Protein AF-A0A1V5RNQ2-F1 (afdb_monomer_lite)

Sequence (63 aa):
MNRDIIAAVKAPRALFVRFPYGAPLGPAGERDVQRAVIRNALDLLVSAEVAGAIVESDVEWPD

Foldseek 3Di:
DDPVVLLVVQAQEEEDEPDPPPCQQADPPPVVSNVQSVVVVVCCVVPPPGGSHYHYDPRDHDD

Secondary structure (DSSP, 8-state):
--HHHHHHHT-SEEEE--PPTT-TT-STT-HHHHHHHHHHHHHHHHH--STTEEEE--PPPP-

Radius of gyration: 11.74 Å; chains: 1; bounding box: 28×24×30 Å

pLDDT: mean 94.4, std 4.65, range [67.56, 98.31]

Structure (mmCIF, N/CA/C/O backbone):
data_AF-A0A1V5RNQ2-F1
#
_entry.id   AF-A0A1V5RNQ2-F1
#
loop_
_atom_site.group_PDB
_atom_site.id
_atom_site.type_symbol
_atom_site.label_atom_id
_atom_site.label_alt_id
_atom_site.label_comp_id
_atom_site.label_asym_id
_atom_site.label_entity_id
_atom_site.label_seq_id
_atom_site.pdbx_PDB_ins_code
_atom_site.Cartn_x
_atom_site.Cartn_y
_atom_site.Cartn_z
_atom_site.occupancy
_atom_site.B_iso_or_equiv
_atom_site.auth_seq_id
_atom_site.auth_comp_id
_atom_site.auth_asym_id
_atom_site.auth_atom_id
_atom_site.pdbx_PDB_model_num
ATOM 1 N N . MET A 1 1 ? -0.352 9.295 1.749 1.00 67.56 1 MET A N 1
ATOM 2 C CA . MET A 1 1 ? 1.037 9.153 1.230 1.00 67.56 1 MET A CA 1
ATOM 3 C C . MET A 1 1 ? 1.133 9.787 -0.163 1.00 67.56 1 MET A C 1
ATOM 5 O O . MET A 1 1 ? 0.108 9.850 -0.824 1.00 67.56 1 MET A O 1
ATOM 9 N N . ASN A 1 2 ? 2.295 10.274 -0.619 1.00 85.56 2 ASN A N 1
ATOM 10 C CA . ASN A 1 2 ? 2.466 10.823 -1.977 1.00 85.56 2 ASN A CA 1
ATOM 11 C C . ASN A 1 2 ? 3.052 9.751 -2.919 1.00 85.56 2 ASN A C 1
ATOM 1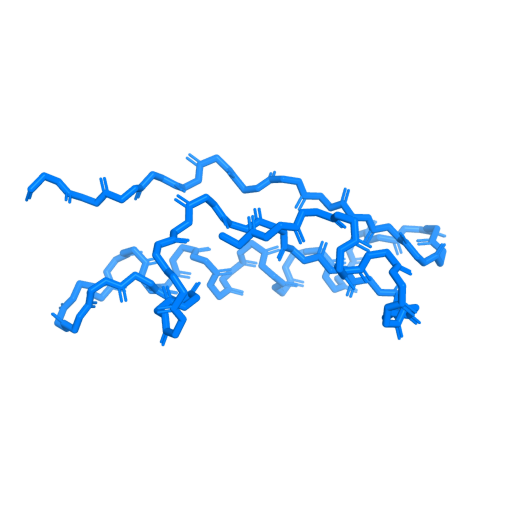3 O O . ASN A 1 2 ? 4.076 9.146 -2.600 1.00 85.56 2 ASN A O 1
ATOM 17 N N . ARG A 1 3 ? 2.409 9.526 -4.072 1.00 86.94 3 ARG A N 1
ATOM 18 C CA . ARG A 1 3 ? 2.814 8.535 -5.081 1.00 86.94 3 ARG A CA 1
ATOM 19 C C . ARG A 1 3 ? 4.188 8.824 -5.699 1.00 86.94 3 ARG A C 1
ATOM 21 O O . ARG A 1 3 ? 4.938 7.884 -5.954 1.00 86.94 3 ARG A O 1
ATOM 28 N N . ASP A 1 4 ? 4.552 10.090 -5.877 1.00 91.56 4 ASP A N 1
ATOM 29 C CA . ASP A 1 4 ? 5.840 10.480 -6.468 1.00 91.56 4 ASP A CA 1
ATOM 30 C C . ASP A 1 4 ? 7.014 10.106 -5.558 1.00 91.56 4 ASP A C 1
ATOM 32 O O . ASP A 1 4 ? 8.061 9.658 -6.027 1.00 91.56 4 ASP A O 1
ATOM 36 N N . ILE A 1 5 ? 6.813 10.198 -4.238 1.00 89.81 5 ILE A N 1
ATOM 37 C CA . ILE A 1 5 ? 7.803 9.756 -3.246 1.00 89.81 5 ILE A CA 1
ATOM 38 C C . ILE A 1 5 ? 8.049 8.248 -3.381 1.00 89.81 5 ILE A C 1
ATOM 40 O O . ILE A 1 5 ? 9.192 7.802 -3.336 1.00 89.81 5 ILE A O 1
ATOM 44 N N . ILE A 1 6 ? 6.999 7.454 -3.602 1.00 90.25 6 ILE A N 1
ATOM 45 C CA . ILE A 1 6 ? 7.114 5.996 -3.773 1.00 90.25 6 ILE A CA 1
ATOM 46 C C . ILE A 1 6 ? 7.910 5.662 -5.033 1.00 90.25 6 ILE A C 1
ATOM 48 O O . ILE A 1 6 ? 8.805 4.816 -4.989 1.00 90.25 6 ILE A O 1
ATOM 52 N N . ALA A 1 7 ? 7.625 6.356 -6.139 1.00 91.25 7 ALA A N 1
ATOM 53 C CA . ALA A 1 7 ? 8.357 6.181 -7.389 1.00 91.25 7 ALA A CA 1
ATOM 54 C C . ALA A 1 7 ? 9.851 6.522 -7.231 1.00 91.25 7 ALA A C 1
ATOM 56 O O . ALA A 1 7 ? 10.708 5.802 -7.748 1.00 91.25 7 ALA A O 1
ATOM 57 N N . ALA A 1 8 ? 10.180 7.566 -6.463 1.00 94.88 8 ALA A N 1
ATOM 58 C CA . ALA A 1 8 ? 11.561 7.987 -6.225 1.00 94.88 8 ALA A CA 1
ATOM 59 C C . ALA A 1 8 ? 12.393 6.963 -5.428 1.00 94.88 8 ALA A C 1
ATOM 61 O O . ALA A 1 8 ? 13.600 6.855 -5.652 1.00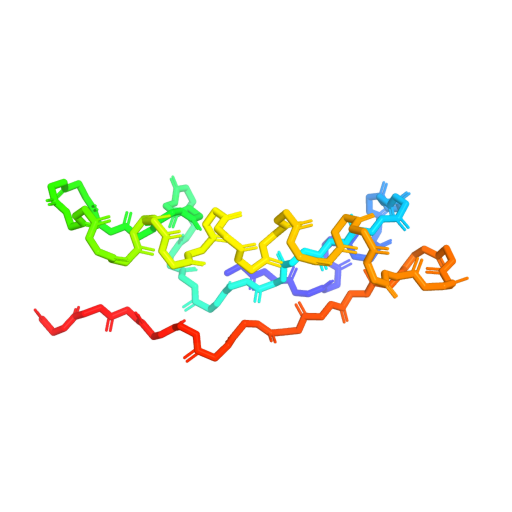 94.88 8 ALA A O 1
ATOM 62 N N . VAL A 1 9 ? 11.762 6.187 -4.537 1.00 92.19 9 VAL A N 1
ATOM 63 C CA . VAL A 1 9 ? 12.431 5.150 -3.723 1.00 92.19 9 VAL A CA 1
ATOM 64 C C . VAL A 1 9 ? 12.780 3.897 -4.543 1.00 92.19 9 VAL A C 1
ATOM 66 O O . VAL A 1 9 ? 13.618 3.105 -4.118 1.00 92.19 9 VAL A O 1
ATOM 69 N N . LYS A 1 10 ? 12.203 3.732 -5.745 1.00 93.62 10 LYS A N 1
ATOM 70 C CA . LYS A 1 10 ? 12.504 2.630 -6.683 1.00 93.62 10 LYS A CA 1
ATOM 71 C C . LYS A 1 10 ? 12.344 1.235 -6.064 1.00 93.62 10 LYS A C 1
ATOM 73 O O . LYS A 1 10 ? 13.134 0.328 -6.329 1.00 93.62 10 LYS A O 1
ATOM 78 N N . ALA A 1 11 ? 11.311 1.056 -5.241 1.00 93.38 11 ALA A N 1
ATOM 79 C CA . ALA A 1 11 ? 10.955 -0.265 -4.737 1.00 93.38 11 ALA A CA 1
ATOM 80 C C . ALA A 1 11 ? 10.628 -1.213 -5.914 1.00 93.38 11 ALA A C 1
ATOM 82 O O . ALA A 1 11 ? 9.982 -0.781 -6.871 1.00 93.38 11 ALA A O 1
ATOM 83 N N . PRO A 1 12 ? 11.007 -2.508 -5.860 1.00 93.88 12 PRO A N 1
ATOM 84 C CA . PRO A 1 12 ? 10.710 -3.462 -6.934 1.00 93.88 12 PRO A CA 1
ATOM 85 C C . PRO A 1 12 ? 9.215 -3.616 -7.230 1.00 93.88 12 PRO A C 1
ATOM 87 O O . PRO A 1 12 ? 8.852 -4.008 -8.334 1.00 93.88 12 PRO A O 1
ATOM 90 N N . ARG A 1 13 ? 8.367 -3.356 -6.232 1.00 96.00 13 ARG A N 1
ATOM 91 C CA . ARG A 1 13 ? 6.906 -3.285 -6.306 1.00 96.00 13 ARG A CA 1
ATOM 92 C C . ARG A 1 13 ? 6.391 -2.551 -5.067 1.00 96.00 13 ARG A C 1
ATOM 94 O O . ARG A 1 13 ? 7.011 -2.658 -4.006 1.00 96.00 13 ARG A O 1
ATOM 101 N N . ALA A 1 14 ? 5.294 -1.815 -5.187 1.00 96.56 14 ALA A N 1
ATOM 102 C CA . ALA A 1 14 ? 4.709 -1.069 -4.080 1.00 96.56 14 ALA A CA 1
ATOM 103 C C . ALA A 1 14 ? 3.179 -1.052 -4.154 1.00 96.56 14 ALA A C 1
ATOM 105 O O . ALA A 1 14 ? 2.600 -0.782 -5.205 1.00 96.56 14 ALA A O 1
ATOM 106 N N . LEU A 1 15 ? 2.535 -1.285 -3.010 1.00 96.81 15 LEU A N 1
ATOM 107 C CA . LEU A 1 15 ? 1.117 -1.000 -2.826 1.00 96.81 15 LEU A CA 1
ATOM 108 C C . LEU A 1 15 ? 0.972 0.436 -2.308 1.00 96.81 15 LEU A C 1
ATOM 110 O O . LEU A 1 15 ? 1.553 0.798 -1.282 1.00 96.81 15 LEU A O 1
ATOM 114 N N . PHE A 1 16 ? 0.205 1.257 -3.013 1.00 96.19 16 PHE A N 1
ATOM 115 C CA . PHE A 1 16 ? -0.113 2.622 -2.624 1.00 96.19 16 PHE A CA 1
ATOM 116 C C . PHE A 1 16 ? -1.462 2.672 -1.907 1.00 96.19 16 PHE A C 1
ATOM 118 O O . PHE A 1 16 ? -2.485 2.333 -2.488 1.00 96.19 16 PHE A O 1
ATOM 125 N N . VAL A 1 17 ? -1.471 3.127 -0.653 1.00 95.56 17 VAL A N 1
ATOM 126 C CA . VAL A 1 17 ? -2.694 3.360 0.130 1.00 95.56 17 VAL A CA 1
ATOM 127 C C . VAL A 1 17 ? -2.923 4.857 0.334 1.00 95.56 17 VAL A C 1
ATOM 129 O O . VAL A 1 17 ? -1.988 5.614 0.632 1.00 95.56 17 VAL A O 1
ATOM 132 N N . ARG A 1 18 ? -4.182 5.296 0.236 1.00 93.94 18 ARG A N 1
ATOM 133 C CA . ARG A 1 18 ? -4.591 6.692 0.471 1.00 93.94 18 ARG A CA 1
ATOM 134 C C . ARG A 1 18 ? -4.841 6.985 1.956 1.00 93.94 18 ARG A C 1
ATOM 136 O O . ARG A 1 18 ? -5.811 7.635 2.321 1.00 93.94 18 ARG A O 1
ATOM 143 N N . PHE A 1 19 ? -3.949 6.510 2.821 1.00 94.81 19 PHE A N 1
ATOM 144 C CA . PHE A 1 19 ? -4.034 6.703 4.271 1.00 94.81 19 PHE A CA 1
ATOM 145 C C . PHE A 1 19 ? -3.181 7.894 4.747 1.00 94.81 19 PHE A C 1
ATOM 147 O O . PHE A 1 19 ? -2.239 8.308 4.040 1.00 94.81 19 PHE A O 1
ATOM 154 N N . PRO A 1 20 ? -3.473 8.445 5.946 1.00 93.31 20 PRO A N 1
ATOM 155 C CA . PRO A 1 20 ? -2.605 9.397 6.628 1.00 93.31 20 PRO A CA 1
ATOM 156 C C . PRO A 1 20 ? -1.165 8.886 6.745 1.00 93.31 20 PRO A C 1
ATOM 158 O O . PRO A 1 20 ? -0.897 7.685 6.845 1.00 93.31 20 PRO A O 1
ATOM 161 N N . TYR A 1 21 ? -0.208 9.814 6.726 1.00 91.00 21 TYR A N 1
ATOM 162 C CA . TYR A 1 21 ? 1.201 9.466 6.891 1.00 91.00 21 TYR A CA 1
ATOM 163 C C . TYR A 1 21 ? 1.448 8.779 8.238 1.00 91.00 21 TYR A C 1
ATOM 165 O O . TYR A 1 21 ? 0.903 9.182 9.260 1.00 91.00 21 TYR A O 1
ATOM 173 N N . GLY A 1 22 ? 2.288 7.741 8.227 1.00 91.31 22 GLY A N 1
ATOM 174 C CA . GLY A 1 22 ? 2.615 6.956 9.421 1.00 91.31 22 GLY A CA 1
ATOM 175 C C . GLY A 1 22 ? 1.619 5.842 9.756 1.00 91.31 22 GLY A C 1
ATOM 176 O O . GLY A 1 22 ? 1.916 5.033 10.627 1.00 91.31 22 GLY A O 1
ATOM 177 N N . ALA A 1 23 ? 0.497 5.736 9.036 1.00 95.12 23 ALA A N 1
ATOM 178 C CA . ALA A 1 23 ? -0.510 4.695 9.248 1.00 95.12 23 ALA A CA 1
ATOM 179 C C . ALA A 1 23 ? -0.771 3.857 7.976 1.00 95.12 23 ALA A C 1
ATOM 181 O O . ALA A 1 23 ? -1.910 3.781 7.520 1.00 95.12 23 ALA A O 1
ATOM 182 N N . PRO A 1 24 ? 0.249 3.211 7.368 1.00 93.75 24 PRO A N 1
ATOM 183 C CA . PRO A 1 24 ? 0.085 2.486 6.102 1.00 93.75 24 PRO A CA 1
ATOM 184 C C . PRO A 1 24 ? -0.847 1.269 6.196 1.00 93.75 24 PRO A C 1
ATOM 186 O O . PRO A 1 24 ? -1.297 0.782 5.169 1.00 93.75 24 PRO A O 1
ATOM 189 N N . LEU A 1 25 ? -1.144 0.779 7.403 1.00 96.50 25 LEU A N 1
ATOM 190 C CA . LEU A 1 25 ? -2.053 -0.348 7.634 1.00 96.50 25 LEU A CA 1
ATOM 191 C C . LEU A 1 25 ? -3.442 0.083 8.138 1.00 96.50 25 LEU A C 1
ATOM 193 O O . LEU A 1 25 ? -4.244 -0.773 8.487 1.00 96.50 25 LEU A O 1
ATOM 197 N N . GLY A 1 26 ? -3.741 1.383 8.173 1.00 95.75 26 GLY A N 1
ATOM 198 C CA . GLY A 1 26 ? -4.995 1.899 8.725 1.00 95.75 26 GLY A CA 1
ATOM 199 C C . GLY A 1 26 ? -4.913 2.200 10.229 1.00 95.75 26 GLY A C 1
ATOM 200 O O . GLY A 1 26 ? -3.814 2.194 10.799 1.00 95.75 26 GLY A O 1
ATOM 201 N N . PRO A 1 27 ? -6.052 2.495 10.881 1.00 95.75 27 PRO A N 1
ATOM 202 C CA . PRO A 1 27 ? -6.092 2.830 12.301 1.00 95.75 27 PRO A CA 1
ATOM 203 C C . PRO A 1 27 ? -5.678 1.662 13.204 1.00 95.75 27 PRO A C 1
ATOM 205 O O . PRO A 1 27 ? -5.745 0.484 12.841 1.00 95.75 27 PRO A O 1
ATOM 208 N N . ALA A 1 28 ? -5.266 1.988 14.429 1.00 94.94 28 ALA A N 1
ATOM 209 C CA . ALA A 1 28 ? -5.005 0.983 15.451 1.00 94.94 28 ALA A CA 1
ATOM 210 C C . ALA A 1 28 ? -6.308 0.263 15.837 1.00 94.94 28 ALA A C 1
ATOM 212 O O . ALA A 1 28 ? -7.335 0.898 16.028 1.00 94.94 28 ALA A O 1
ATOM 213 N N . GLY A 1 29 ? -6.258 -1.064 15.976 1.00 95.62 29 GLY A N 1
ATOM 214 C CA . GLY A 1 29 ? -7.430 -1.882 16.314 1.00 95.62 29 GLY A CA 1
ATOM 215 C C . GLY A 1 29 ? -8.285 -2.322 15.121 1.00 95.62 29 GLY A C 1
ATOM 216 O O . GLY A 1 29 ? -8.947 -3.353 15.227 1.00 95.62 29 GLY A O 1
ATOM 217 N N . GLU A 1 30 ? -8.176 -1.651 13.970 1.00 97.25 30 GLU A N 1
ATOM 218 C CA . GLU A 1 30 ? -8.938 -1.958 12.749 1.00 97.25 30 GLU A CA 1
ATOM 219 C C . GLU A 1 30 ? -8.369 -3.166 11.998 1.00 97.25 30 GLU A C 1
ATOM 221 O O . GLU A 1 30 ? -7.757 -3.075 10.931 1.00 97.25 30 GLU A O 1
ATOM 226 N N . ARG A 1 31 ? -8.540 -4.343 12.604 1.00 97.38 31 ARG A N 1
ATOM 227 C CA . ARG A 1 31 ? -7.946 -5.607 12.150 1.00 97.38 31 ARG A CA 1
ATOM 228 C C . ARG A 1 31 ? -8.319 -5.973 10.722 1.00 97.38 31 ARG A C 1
ATOM 230 O O . ARG A 1 31 ? -7.483 -6.542 10.020 1.00 97.38 31 ARG A O 1
ATOM 237 N N . ASP A 1 32 ? -9.546 -5.689 10.304 1.00 97.31 32 ASP A N 1
ATOM 238 C CA . ASP A 1 32 ? -10.011 -6.063 8.971 1.00 97.31 32 ASP A CA 1
ATOM 239 C C . ASP A 1 32 ? -9.385 -5.178 7.889 1.00 97.31 32 ASP A C 1
ATOM 241 O O . ASP A 1 32 ? -8.889 -5.711 6.896 1.00 97.31 32 ASP A O 1
ATOM 245 N N . VAL A 1 33 ? -9.257 -3.869 8.139 1.00 97.38 33 VAL A N 1
ATOM 246 C CA . VAL A 1 33 ? -8.513 -2.932 7.276 1.00 97.38 33 VAL A CA 1
ATOM 247 C C . VAL A 1 33 ? -7.041 -3.333 7.189 1.00 97.38 33 VAL A C 1
ATOM 249 O O . VAL A 1 33 ? -6.506 -3.517 6.094 1.00 97.38 33 VAL A O 1
ATOM 252 N N . GLN A 1 34 ? -6.394 -3.556 8.336 1.00 97.38 34 GLN A N 1
ATOM 253 C CA . GLN A 1 34 ? -4.985 -3.963 8.396 1.00 97.38 34 GLN A CA 1
ATOM 254 C C . GLN A 1 34 ? -4.741 -5.246 7.599 1.00 97.38 34 GLN A C 1
ATOM 256 O O . GLN A 1 34 ? -3.792 -5.348 6.818 1.00 97.38 34 GLN A O 1
ATOM 261 N N . ARG A 1 35 ? -5.621 -6.234 7.769 1.00 98.00 35 ARG A N 1
ATOM 262 C CA . ARG A 1 35 ? -5.523 -7.518 7.081 1.00 98.00 35 ARG A CA 1
ATOM 263 C C . ARG A 1 35 ? -5.780 -7.387 5.581 1.00 98.00 35 ARG A C 1
ATOM 265 O O . ARG A 1 35 ? -5.104 -8.074 4.818 1.00 98.00 35 ARG A O 1
ATOM 272 N N . ALA A 1 36 ? -6.713 -6.535 5.162 1.00 98.12 36 ALA A N 1
ATOM 273 C CA . ALA A 1 36 ? -6.965 -6.260 3.750 1.00 98.12 36 ALA A CA 1
ATOM 274 C C . ALA A 1 36 ? -5.724 -5.658 3.073 1.00 98.12 36 ALA A C 1
ATOM 276 O O . ALA A 1 36 ? -5.267 -6.188 2.063 1.00 98.12 36 ALA A O 1
ATOM 277 N N . VAL A 1 37 ? -5.102 -4.639 3.677 1.00 98.06 37 VAL A N 1
ATOM 278 C CA . VAL A 1 37 ? -3.877 -4.028 3.132 1.00 98.06 37 VAL A CA 1
ATOM 279 C C . VAL A 1 37 ? -2.730 -5.035 3.039 1.00 98.06 37 VAL A C 1
ATOM 281 O O . VAL A 1 37 ? -2.060 -5.112 2.009 1.00 98.06 37 VAL A O 1
ATOM 284 N N . ILE A 1 38 ? -2.510 -5.832 4.091 1.00 97.94 38 ILE A N 1
ATOM 285 C CA . ILE A 1 38 ? -1.449 -6.851 4.097 1.00 97.94 38 ILE A CA 1
ATOM 286 C C . ILE A 1 38 ? -1.677 -7.872 2.980 1.00 97.94 38 ILE A C 1
ATOM 288 O O . ILE A 1 38 ? -0.734 -8.212 2.269 1.00 97.94 38 ILE A O 1
ATOM 292 N N . ARG A 1 39 ? -2.914 -8.346 2.800 1.00 98.31 39 ARG A N 1
ATOM 293 C CA . ARG A 1 39 ? -3.243 -9.299 1.733 1.00 98.3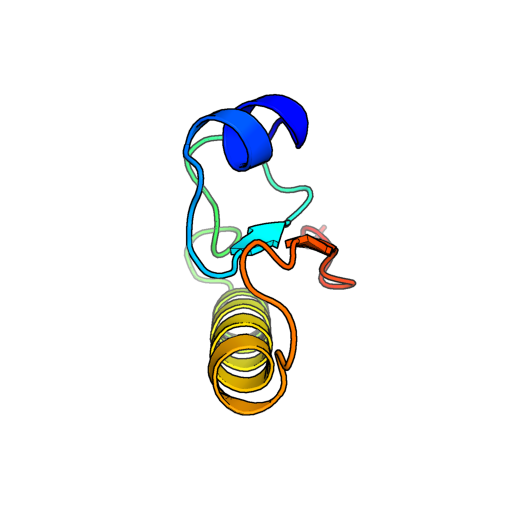1 39 ARG A CA 1
ATOM 294 C C . ARG A 1 39 ? -3.027 -8.700 0.354 1.00 98.31 39 ARG A C 1
ATOM 296 O O . ARG A 1 39 ? -2.286 -9.296 -0.411 1.00 98.31 39 ARG A O 1
ATOM 303 N N . ASN A 1 40 ? -3.522 -7.494 0.090 1.00 98.12 40 ASN A N 1
ATOM 304 C CA . ASN A 1 40 ? -3.296 -6.817 -1.190 1.00 98.12 40 ASN A CA 1
ATOM 305 C C . ASN A 1 40 ? -1.796 -6.656 -1.499 1.00 98.12 40 ASN A C 1
ATOM 307 O O . ASN A 1 40 ? -1.367 -6.827 -2.639 1.00 98.12 40 ASN A O 1
ATOM 311 N N . ALA A 1 41 ? -0.974 -6.358 -0.487 1.00 97.31 41 ALA A N 1
ATOM 312 C CA . ALA A 1 41 ? 0.472 -6.238 -0.659 1.00 97.31 41 ALA A CA 1
ATOM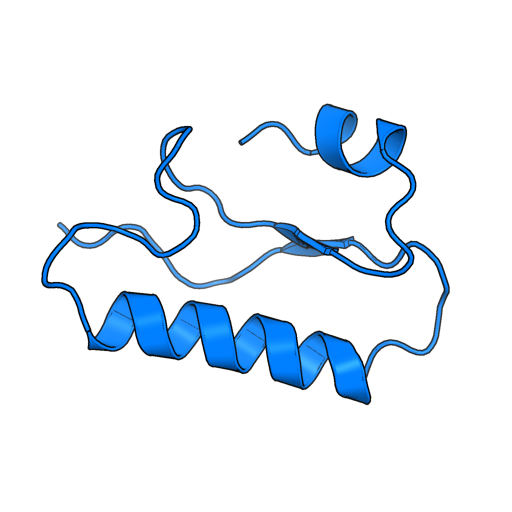 313 C C . ALA A 1 41 ? 1.143 -7.592 -0.961 1.00 97.31 41 ALA A C 1
ATOM 315 O O . ALA A 1 41 ? 2.056 -7.654 -1.787 1.00 97.31 41 ALA A O 1
ATOM 316 N N . LEU A 1 42 ? 0.695 -8.672 -0.315 1.00 97.88 42 LEU A N 1
ATOM 317 C CA . LEU A 1 42 ? 1.166 -10.035 -0.583 1.00 97.88 42 LEU A CA 1
ATOM 318 C C . LEU A 1 42 ? 0.686 -10.552 -1.946 1.00 97.88 42 LEU A C 1
ATOM 320 O O . LEU A 1 42 ? 1.450 -11.201 -2.656 1.00 97.88 42 LEU A O 1
ATOM 324 N N . ASP A 1 43 ? -0.531 -10.213 -2.350 1.00 97.88 43 ASP A N 1
ATOM 325 C CA . ASP A 1 43 ? -1.064 -10.555 -3.665 1.00 97.88 43 ASP A CA 1
ATOM 326 C C . ASP A 1 43 ? -0.277 -9.827 -4.759 1.00 97.88 43 ASP A C 1
ATOM 328 O O . ASP A 1 43 ? 0.135 -10.444 -5.743 1.00 97.88 43 ASP A O 1
ATOM 332 N N . LEU A 1 44 ? 0.056 -8.546 -4.560 1.00 97.62 44 LEU A N 1
ATOM 333 C CA . LEU A 1 44 ? 0.967 -7.812 -5.445 1.00 97.62 44 LEU A CA 1
ATOM 334 C C . LEU A 1 44 ? 2.363 -8.449 -5.488 1.00 97.62 44 LEU A C 1
ATOM 336 O O . LEU A 1 44 ? 3.002 -8.481 -6.541 1.00 97.62 44 LEU A O 1
ATOM 340 N N . LEU A 1 45 ? 2.853 -8.972 -4.359 1.00 95.88 45 LEU A N 1
ATOM 341 C CA . LEU A 1 45 ? 4.134 -9.672 -4.311 1.00 95.88 45 LEU A CA 1
ATOM 342 C C . LEU A 1 45 ? 4.147 -10.885 -5.245 1.00 95.88 45 LEU A C 1
ATOM 344 O O . LEU A 1 45 ? 5.176 -11.131 -5.861 1.00 95.88 45 LEU A O 1
ATOM 348 N N . VAL A 1 46 ? 3.053 -11.622 -5.397 1.00 96.88 46 VAL A N 1
ATOM 349 C CA . VAL A 1 46 ? 3.041 -12.814 -6.263 1.00 96.88 46 VAL A CA 1
ATOM 350 C C . VAL A 1 46 ? 2.556 -12.542 -7.686 1.00 96.88 46 VAL A C 1
ATOM 352 O O . VAL A 1 46 ? 2.912 -13.294 -8.587 1.00 96.88 46 VAL A O 1
ATOM 355 N N . SER A 1 47 ? 1.780 -11.478 -7.901 1.00 96.88 47 SER A N 1
ATOM 356 C CA . SER A 1 47 ? 1.148 -11.177 -9.196 1.00 96.88 47 SER A CA 1
ATOM 357 C C . SER A 1 47 ? 1.869 -10.122 -10.038 1.00 96.88 47 SER A C 1
ATOM 359 O O . SER A 1 47 ? 1.626 -10.043 -11.238 1.00 96.88 47 SER A O 1
ATOM 361 N N . ALA A 1 48 ? 2.751 -9.298 -9.459 1.00 97.06 48 ALA A N 1
ATOM 362 C CA . ALA A 1 48 ? 3.457 -8.270 -10.224 1.00 97.06 48 ALA A CA 1
ATOM 363 C C . ALA A 1 48 ? 4.461 -8.880 -11.218 1.00 97.06 48 ALA A C 1
ATOM 365 O O . ALA A 1 48 ? 5.472 -9.457 -10.817 1.00 97.06 48 ALA A O 1
ATOM 366 N N . GLU A 1 49 ? 4.229 -8.663 -12.513 1.00 95.88 49 GLU A N 1
ATOM 367 C CA . GLU A 1 49 ? 5.115 -9.130 -13.594 1.00 95.88 49 GLU A CA 1
ATOM 368 C C . GLU A 1 49 ? 6.167 -8.088 -14.014 1.00 95.88 49 GLU A C 1
ATOM 370 O O . GLU A 1 49 ? 7.166 -8.418 -14.651 1.00 95.88 49 GLU A O 1
ATOM 375 N N . VAL A 1 50 ? 5.967 -6.819 -13.643 1.00 94.38 50 VAL A N 1
ATOM 376 C CA . VAL A 1 50 ? 6.820 -5.694 -14.053 1.00 94.38 50 VAL A CA 1
ATOM 377 C C . VAL A 1 50 ? 7.529 -5.093 -12.842 1.00 94.38 50 VAL A C 1
ATOM 379 O O . VAL A 1 50 ? 6.901 -4.740 -11.842 1.00 94.38 50 VAL A O 1
ATOM 382 N N . ALA A 1 51 ? 8.852 -4.936 -12.939 1.00 92.38 51 ALA A N 1
ATOM 383 C CA . ALA A 1 51 ? 9.637 -4.256 -11.914 1.00 92.38 51 ALA A CA 1
ATOM 384 C C . ALA A 1 51 ? 9.217 -2.782 -11.782 1.00 92.38 51 ALA A C 1
ATOM 386 O O . ALA A 1 51 ? 9.037 -2.078 -12.773 1.00 92.38 51 ALA A O 1
ATOM 387 N N . GLY A 1 52 ? 9.090 -2.309 -10.545 1.00 94.88 52 GLY A N 1
ATOM 388 C CA . GLY A 1 52 ? 8.634 -0.954 -10.240 1.00 94.88 52 GLY A CA 1
ATOM 389 C C . GLY A 1 52 ? 7.116 -0.777 -10.306 1.00 94.88 52 GLY A C 1
ATOM 390 O O . GLY A 1 52 ? 6.654 0.362 -10.305 1.00 94.88 52 GLY A O 1
ATOM 391 N N . ALA A 1 53 ? 6.333 -1.862 -10.358 1.00 96.19 53 ALA A N 1
ATOM 392 C CA . ALA A 1 53 ? 4.875 -1.781 -10.325 1.00 96.19 53 ALA A CA 1
ATOM 393 C C . ALA A 1 53 ? 4.390 -1.047 -9.063 1.00 96.19 53 ALA A C 1
ATOM 395 O O . ALA A 1 53 ? 4.723 -1.431 -7.940 1.00 96.19 53 ALA A O 1
ATOM 396 N N . ILE A 1 54 ? 3.582 -0.003 -9.258 1.00 96.25 54 ILE A N 1
ATOM 397 C CA . ILE A 1 54 ? 2.894 0.719 -8.185 1.00 96.25 54 ILE A CA 1
ATOM 398 C C . ILE A 1 54 ? 1.399 0.537 -8.408 1.00 96.25 54 ILE A C 1
ATOM 400 O O . ILE A 1 54 ? 0.852 1.104 -9.356 1.00 96.25 54 ILE A O 1
ATOM 404 N N . VAL A 1 55 ? 0.759 -0.246 -7.543 1.00 96.31 55 VAL A N 1
ATOM 405 C CA . VAL A 1 55 ? -0.685 -0.512 -7.596 1.00 96.31 55 VAL A CA 1
ATOM 406 C C . VAL A 1 55 ? -1.371 0.270 -6.490 1.00 96.31 55 VAL A C 1
ATOM 408 O O . VAL A 1 55 ? -0.916 0.266 -5.349 1.00 96.31 55 VAL A O 1
ATOM 411 N N . GLU A 1 56 ? -2.446 0.966 -6.835 1.00 95.88 56 GLU A N 1
ATOM 412 C CA . GLU A 1 56 ? -3.274 1.680 -5.872 1.00 95.88 56 GLU A CA 1
ATOM 413 C C . GLU A 1 56 ? -4.264 0.720 -5.210 1.00 95.88 56 GLU A C 1
ATOM 415 O O . GLU A 1 56 ? -4.871 -0.116 -5.870 1.00 95.88 56 GLU A O 1
ATOM 420 N N . SER A 1 57 ? -4.363 0.804 -3.887 1.00 95.62 57 SER A N 1
ATOM 421 C CA . SER A 1 57 ? -5.260 -0.013 -3.081 1.00 95.62 57 SER A CA 1
ATOM 422 C C . SER A 1 57 ? -6.664 0.580 -3.084 1.00 95.62 57 SER A C 1
ATOM 424 O O . SER A 1 57 ? -6.826 1.772 -2.822 1.00 95.62 57 SER A O 1
ATOM 426 N N . ASP A 1 58 ? -7.668 -0.278 -3.252 1.00 95.75 58 ASP A N 1
ATOM 427 C CA . ASP A 1 58 ? -9.085 0.082 -3.105 1.00 95.75 58 ASP A CA 1
ATOM 428 C C . ASP A 1 58 ? -9.550 0.113 -1.638 1.00 95.75 58 ASP A C 1
ATOM 430 O O . ASP A 1 58 ? -10.697 0.433 -1.348 1.00 95.75 58 ASP A O 1
ATOM 434 N N . VAL A 1 59 ? -8.672 -0.233 -0.688 1.00 96.69 59 VAL A N 1
ATOM 435 C CA . VAL A 1 59 ? -8.989 -0.161 0.746 1.00 96.69 59 VAL A CA 1
ATOM 436 C C . VAL A 1 59 ? -9.045 1.300 1.184 1.00 96.69 5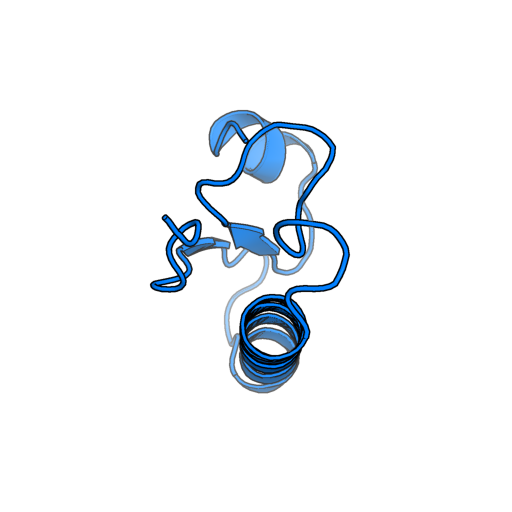9 VAL A C 1
ATOM 438 O O . VAL A 1 59 ? -8.048 2.023 1.092 1.00 96.69 59 VAL A O 1
ATOM 441 N N . GLU A 1 60 ? -10.199 1.706 1.698 1.00 95.50 60 GLU A N 1
ATOM 442 C CA . GLU A 1 60 ? -10.448 3.051 2.208 1.00 95.50 60 GLU A CA 1
ATOM 443 C C . GLU A 1 60 ? -10.176 3.152 3.712 1.00 95.50 60 GLU A C 1
ATOM 445 O O . GLU A 1 60 ? -10.085 2.152 4.430 1.00 95.50 60 GLU A O 1
ATOM 450 N N . TRP A 1 61 ? -9.969 4.383 4.181 1.00 94.06 61 TRP A N 1
ATOM 451 C CA . TRP A 1 61 ? -9.859 4.649 5.609 1.00 94.06 61 TRP A CA 1
ATOM 452 C C . TRP A 1 61 ? -11.252 4.484 6.236 1.00 94.06 61 TRP A C 1
ATOM 454 O O . TRP A 1 61 ? -12.193 5.058 5.692 1.00 94.06 61 TRP A O 1
ATOM 464 N N . PRO A 1 62 ? -11.404 3.705 7.321 1.00 88.81 62 PRO A N 1
ATOM 465 C CA . PRO A 1 62 ? -12.707 3.493 7.945 1.00 88.81 62 PRO A CA 1
ATOM 466 C C . PRO A 1 62 ? -13.212 4.784 8.608 1.00 88.81 62 PRO A C 1
ATOM 468 O O . PRO A 1 62 ? -12.400 5.591 9.069 1.00 88.81 62 PRO A O 1
ATOM 471 N N . ASP A 1 63 ? -14.535 4.955 8.635 1.00 82.44 63 ASP A N 1
ATOM 472 C CA . ASP A 1 63 ? -15.222 6.104 9.249 1.00 82.44 63 ASP A CA 1
ATOM 473 C C . ASP A 1 63 ? -14.976 6.227 10.765 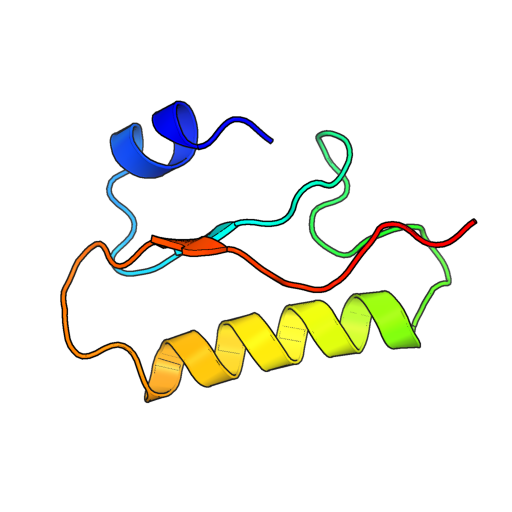1.00 82.44 63 ASP A C 1
ATOM 475 O O . ASP A 1 63 ? -14.949 5.184 11.463 1.00 82.44 63 ASP A O 1
#